Protein AF-A0A657IU66-F1 (afdb_monomer)

Foldseek 3Di:
DDPPDVVVVVVVVVVVVVVVVVVVVPPDDPPDDDDDDPPPPPVDDDPPNDFDWDQDPVGIDTDGDDDPAAEAEDDCRQVVCVVSVHHHPYYDDDDDPPPPDPPPPPD

Radius of gyration: 25.89 Å; Cα contacts (8 Å, |Δi|>4): 65; chains: 1; bounding box: 64×56×44 Å

Sequence (107 aa):
MPSLTRGAFLKTAAASAAALALAACSTGSNGGSDSSSSASASSSAEQDAFPVTIEHAYGKTTVDAEPKRVVGIGWINAEVALSLGVVPVGSGQVGWGELQPLHGLVR

Secondary structure (DSSP, 8-state):
-----HHHHHHHHHHHHHHHHHHHH--S---S-----------PPPTT---EEEEETTEEEEE-S--S--EE-SSSHHHHHHHTT---SEE----SS-----TTS--

Nearest PDB structures (foldseek):
  6t9i-assembly1_B  TM=1.719E-01  e=9.818E+00  Saccharomyces cerevisiae S288C

Structure (mmCIF, N/CA/C/O backbone):
data_AF-A0A657IU66-F1
#
_entry.id   AF-A0A657IU66-F1
#
loop_
_atom_site.group_PDB
_atom_site.id
_atom_site.type_symbol
_atom_site.label_atom_id
_atom_site.label_alt_id
_atom_site.label_comp_id
_atom_site.label_asym_id
_atom_site.label_entity_id
_atom_site.label_seq_id
_atom_site.pdbx_PDB_ins_code
_atom_site.Cartn_x
_atom_site.Cartn_y
_atom_site.Cartn_z
_atom_site.occupancy
_atom_site.B_iso_or_equiv
_atom_site.auth_seq_id
_atom_site.auth_com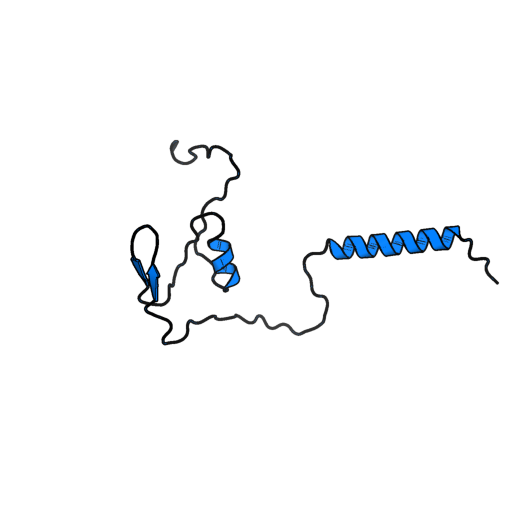p_id
_atom_site.auth_asym_id
_atom_site.auth_atom_id
_atom_site.pdbx_PDB_model_num
ATOM 1 N N . MET A 1 1 ? 50.661 -38.757 -22.360 1.00 47.78 1 MET A N 1
ATOM 2 C CA . MET A 1 1 ? 50.555 -37.582 -21.469 1.00 47.78 1 MET A CA 1
ATOM 3 C C . MET A 1 1 ? 50.075 -36.408 -22.321 1.00 47.78 1 MET A C 1
ATOM 5 O O . MET A 1 1 ? 50.882 -35.897 -23.092 1.00 47.78 1 MET A O 1
ATOM 9 N N . PRO A 1 2 ? 48.778 -36.056 -22.343 1.00 50.25 2 PRO A N 1
ATOM 10 C CA . PRO A 1 2 ? 48.307 -34.993 -23.223 1.00 50.25 2 PRO A CA 1
ATOM 11 C C . PRO A 1 2 ? 48.870 -33.652 -22.733 1.00 50.25 2 PRO A C 1
ATOM 13 O O . PRO A 1 2 ? 48.710 -33.283 -21.574 1.00 50.25 2 PRO A O 1
ATOM 16 N N . SER A 1 3 ? 49.588 -32.958 -23.615 1.00 55.47 3 SER A N 1
ATOM 17 C CA . SER A 1 3 ? 50.127 -31.617 -23.389 1.00 55.47 3 SER A CA 1
ATOM 18 C C . SER A 1 3 ? 48.962 -30.627 -23.333 1.00 55.47 3 SER A C 1
ATOM 20 O O . SER A 1 3 ? 48.444 -30.208 -24.370 1.00 55.47 3 SER A O 1
ATOM 22 N N . LEU A 1 4 ? 48.498 -30.289 -22.125 1.00 60.34 4 LEU A N 1
ATOM 23 C CA . LEU A 1 4 ? 47.530 -29.210 -21.947 1.00 60.34 4 LEU A CA 1
ATOM 24 C C . LEU A 1 4 ? 48.238 -27.886 -22.229 1.00 60.34 4 LEU A C 1
ATOM 26 O O . LEU A 1 4 ? 48.951 -27.322 -21.400 1.00 60.34 4 LEU A O 1
ATOM 30 N N . THR A 1 5 ? 48.055 -27.408 -23.452 1.00 68.62 5 THR A N 1
ATOM 31 C CA . THR A 1 5 ? 48.575 -26.130 -23.917 1.00 68.62 5 THR A CA 1
ATOM 32 C C . THR A 1 5 ? 47.979 -25.028 -23.044 1.00 68.62 5 THR A C 1
ATOM 34 O O . THR A 1 5 ? 46.766 -24.970 -22.859 1.00 68.62 5 THR A O 1
ATOM 37 N N . ARG A 1 6 ? 48.817 -24.124 -22.523 1.00 65.69 6 ARG A N 1
ATOM 38 C CA . ARG A 1 6 ? 48.407 -22.990 -21.666 1.00 65.69 6 ARG A CA 1
ATOM 39 C C . ARG A 1 6 ? 47.208 -22.201 -22.218 1.00 65.69 6 ARG A C 1
ATOM 41 O O . ARG A 1 6 ? 46.395 -21.695 -21.452 1.00 65.69 6 ARG A O 1
ATOM 48 N N . GLY A 1 7 ? 47.058 -22.156 -23.544 1.00 65.06 7 GLY A N 1
ATOM 49 C CA . GLY A 1 7 ? 45.914 -21.541 -24.219 1.00 65.06 7 GLY A CA 1
ATOM 50 C C . GLY A 1 7 ? 44.571 -22.248 -23.994 1.00 65.06 7 GLY A C 1
ATOM 51 O O . GLY A 1 7 ? 43.544 -21.580 -23.967 1.00 65.06 7 GLY A O 1
ATOM 52 N N . ALA A 1 8 ? 44.550 -23.568 -23.796 1.00 67.62 8 ALA A N 1
ATOM 53 C CA . ALA A 1 8 ? 43.333 -24.302 -23.446 1.00 67.62 8 ALA A CA 1
ATOM 54 C C . ALA A 1 8 ? 42.877 -23.972 -22.015 1.00 67.62 8 ALA A C 1
ATOM 56 O O . ALA A 1 8 ? 41.687 -23.779 -21.788 1.00 67.62 8 ALA A O 1
ATOM 57 N N . PHE A 1 9 ? 43.828 -23.800 -21.090 1.00 68.88 9 PHE A N 1
ATOM 58 C CA . PHE A 1 9 ? 43.567 -23.388 -19.704 1.00 68.88 9 PHE A CA 1
ATOM 59 C C . PHE A 1 9 ? 43.001 -21.964 -19.597 1.00 68.88 9 PHE A C 1
ATOM 61 O O . PHE A 1 9 ? 42.096 -21.706 -18.810 1.00 68.88 9 PHE A O 1
ATOM 68 N N . LEU A 1 10 ? 43.504 -21.035 -20.414 1.00 72.19 10 LEU A N 1
ATOM 69 C CA . LEU A 1 10 ? 42.997 -19.658 -20.450 1.00 72.19 10 LEU A CA 1
ATOM 70 C C . LEU A 1 10 ? 41.562 -19.592 -20.998 1.00 72.19 10 LEU A C 1
ATOM 72 O O . LEU A 1 10 ? 40.742 -18.827 -20.497 1.00 72.19 10 LEU A O 1
ATOM 76 N N . LYS A 1 11 ? 41.238 -20.425 -21.996 1.00 72.81 11 LYS A N 1
ATOM 77 C CA . LYS A 1 11 ? 39.894 -20.487 -22.590 1.00 72.81 11 LYS A CA 1
ATOM 78 C C . LYS A 1 11 ? 38.861 -21.087 -21.634 1.00 72.81 11 LYS A C 1
ATOM 80 O O . LYS A 1 11 ? 37.749 -20.574 -21.561 1.00 72.81 11 LYS A O 1
ATOM 85 N N . THR A 1 12 ? 39.218 -22.130 -20.884 1.00 75.38 12 THR A N 1
ATO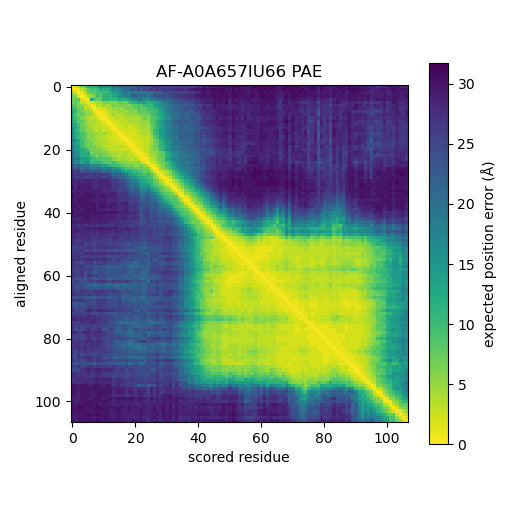M 86 C CA . THR A 1 12 ? 38.312 -22.726 -19.889 1.00 75.38 12 THR A CA 1
ATOM 87 C C . THR A 1 12 ? 38.065 -21.790 -18.707 1.00 75.38 12 THR A C 1
ATOM 89 O O . THR A 1 12 ? 36.922 -21.667 -18.273 1.00 75.38 12 THR A O 1
ATOM 92 N N . ALA A 1 13 ? 39.090 -21.068 -18.242 1.00 74.31 13 ALA A N 1
ATOM 93 C CA . ALA A 1 13 ? 38.946 -20.072 -17.178 1.00 74.31 13 ALA A CA 1
ATOM 94 C C . ALA A 1 13 ? 38.073 -18.873 -17.596 1.00 74.31 13 ALA A C 1
ATOM 96 O O . ALA A 1 13 ? 37.244 -18.404 -16.819 1.00 74.31 13 ALA A O 1
ATOM 97 N N . ALA A 1 14 ? 38.216 -18.389 -18.833 1.00 78.62 14 ALA A N 1
ATOM 98 C CA . ALA A 1 14 ? 37.371 -17.311 -19.344 1.00 78.62 14 ALA A CA 1
ATOM 99 C C . ALA A 1 14 ? 35.898 -17.744 -19.471 1.00 78.62 14 ALA A C 1
ATOM 101 O O . ALA A 1 14 ? 34.995 -16.984 -19.124 1.00 78.62 14 ALA A O 1
ATOM 102 N N . ALA A 1 15 ? 35.651 -18.980 -19.919 1.00 77.12 15 ALA A N 1
ATOM 103 C CA . ALA A 1 15 ? 34.300 -19.521 -20.044 1.00 77.12 15 ALA A CA 1
ATOM 104 C C . ALA A 1 15 ? 33.607 -19.697 -18.680 1.00 77.12 15 ALA A C 1
ATOM 106 O O . ALA A 1 15 ? 32.428 -19.367 -18.551 1.00 77.12 15 ALA A O 1
ATOM 107 N N . SER A 1 16 ? 34.325 -20.161 -17.647 1.00 74.81 16 SER A N 1
ATOM 108 C CA . SER A 1 16 ? 33.750 -20.295 -16.302 1.00 74.81 16 SER A CA 1
ATOM 109 C C . SER A 1 16 ? 33.442 -18.938 -15.667 1.00 74.81 16 SER A C 1
ATOM 111 O O . SER A 1 16 ? 32.374 -18.772 -15.080 1.00 74.81 16 SER A O 1
ATOM 113 N N . ALA A 1 17 ? 34.321 -17.945 -15.835 1.00 76.75 17 ALA A N 1
ATOM 114 C CA . ALA A 1 17 ? 34.097 -16.588 -15.338 1.00 76.75 17 ALA A CA 1
ATOM 115 C C . ALA A 1 17 ? 32.872 -15.921 -15.990 1.00 76.75 17 ALA A C 1
ATOM 117 O O . ALA A 1 17 ? 32.074 -15.290 -15.299 1.00 76.75 17 ALA A O 1
ATOM 118 N N . ALA A 1 18 ? 32.678 -16.107 -17.299 1.00 77.81 18 ALA A N 1
ATOM 119 C CA . ALA A 1 18 ? 31.504 -15.596 -18.005 1.00 77.81 18 ALA A CA 1
ATOM 120 C C . ALA A 1 18 ? 30.198 -16.256 -17.524 1.00 77.81 18 ALA A C 1
ATOM 122 O O . ALA A 1 18 ? 29.190 -15.571 -17.357 1.00 77.81 18 ALA A O 1
ATOM 123 N N . ALA A 1 19 ? 30.218 -17.564 -17.243 1.00 73.62 19 ALA A N 1
ATOM 124 C CA . ALA A 1 1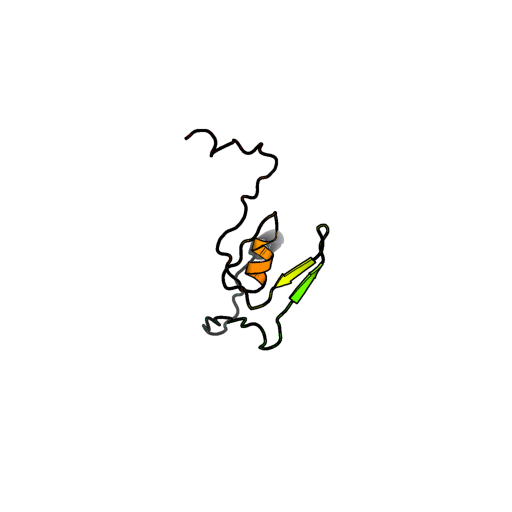9 ? 29.064 -18.271 -16.689 1.00 73.62 19 ALA A CA 1
ATOM 125 C C . ALA A 1 19 ? 28.701 -17.782 -15.271 1.00 73.62 19 ALA A C 1
ATOM 127 O O . ALA A 1 19 ? 27.525 -17.581 -14.973 1.00 73.62 19 ALA A O 1
ATOM 128 N N . LEU A 1 20 ? 29.703 -17.523 -14.421 1.00 72.12 20 LEU A N 1
ATOM 129 C CA . LEU A 1 20 ? 29.517 -16.947 -13.080 1.00 72.12 20 LEU A CA 1
ATOM 130 C C . LEU A 1 20 ? 28.951 -15.516 -13.140 1.00 72.12 20 LEU A C 1
ATOM 132 O O . LEU A 1 20 ? 28.067 -15.172 -12.359 1.00 72.12 20 LEU A O 1
ATOM 136 N N . ALA A 1 21 ? 29.411 -14.695 -14.089 1.00 74.88 21 ALA A N 1
ATOM 137 C CA . ALA A 1 21 ? 28.894 -13.341 -14.294 1.00 74.88 21 ALA A CA 1
ATOM 138 C C . ALA A 1 21 ? 27.436 -13.336 -14.793 1.00 74.88 21 ALA A C 1
ATOM 140 O O . ALA A 1 21 ? 26.636 -12.520 -14.337 1.00 74.88 21 ALA A O 1
ATOM 141 N N . LEU A 1 22 ? 27.058 -14.273 -15.672 1.00 68.50 22 LEU A N 1
ATOM 142 C CA . LEU A 1 22 ? 25.663 -14.439 -16.104 1.00 68.50 22 LEU A CA 1
ATOM 143 C C . LEU A 1 22 ? 24.749 -14.888 -14.954 1.00 68.50 22 LEU A C 1
ATOM 145 O O . LEU A 1 22 ? 23.629 -14.394 -14.844 1.00 68.50 22 LEU A O 1
ATOM 149 N N . ALA A 1 23 ? 25.228 -15.775 -14.075 1.00 68.69 23 ALA A N 1
ATOM 150 C CA . ALA A 1 23 ? 24.489 -16.193 -12.884 1.00 68.69 23 ALA A CA 1
ATOM 151 C C . ALA A 1 23 ? 24.273 -15.036 -11.889 1.00 68.69 23 ALA A C 1
ATOM 153 O O . ALA A 1 23 ? 23.233 -14.978 -11.243 1.00 68.69 23 ALA A O 1
ATOM 154 N N . ALA A 1 24 ? 25.201 -14.077 -11.806 1.00 65.56 24 ALA A N 1
ATOM 155 C CA . ALA A 1 24 ? 25.032 -12.884 -10.974 1.00 65.56 24 ALA A CA 1
ATOM 156 C C . ALA A 1 24 ? 23.964 -11.913 -11.519 1.00 65.56 24 ALA A C 1
ATOM 158 O O . ALA A 1 24 ? 23.275 -11.259 -10.739 1.00 65.56 24 ALA A O 1
ATOM 159 N N . CYS A 1 25 ? 23.774 -11.849 -12.842 1.00 69.50 25 CYS A N 1
ATOM 160 C CA . CYS A 1 25 ? 22.661 -11.106 -13.446 1.00 69.50 25 CYS A CA 1
ATOM 161 C C . CYS A 1 25 ? 21.302 -11.818 -13.295 1.00 69.50 25 CYS A C 1
ATOM 163 O O . CYS A 1 25 ? 20.267 -11.197 -13.537 1.00 69.50 25 CYS A O 1
ATOM 165 N N . SER A 1 26 ? 21.271 -13.085 -12.860 1.00 60.56 26 SER A N 1
ATOM 166 C CA . SER A 1 26 ? 20.039 -13.775 -12.467 1.00 60.56 26 SER A CA 1
ATOM 167 C C . SER A 1 26 ? 19.616 -13.337 -11.062 1.00 60.56 26 SER A C 1
ATOM 169 O O . SER A 1 26 ? 19.737 -14.072 -10.082 1.00 60.56 26 SER A O 1
ATOM 171 N N . THR A 1 27 ? 19.059 -12.131 -10.968 1.00 62.00 27 THR A N 1
ATOM 172 C CA . THR A 1 27 ? 18.168 -11.781 -9.858 1.00 62.00 27 THR A CA 1
ATOM 173 C C . THR A 1 27 ? 16.910 -12.654 -9.963 1.00 62.00 27 THR A C 1
ATOM 175 O O . THR A 1 27 ? 15.990 -12.343 -10.712 1.00 62.00 27 THR A O 1
ATOM 178 N N . GLY A 1 28 ? 16.901 -13.771 -9.223 1.00 50.78 28 GLY A N 1
ATOM 179 C CA . GLY A 1 28 ? 15.686 -14.491 -8.821 1.00 50.78 28 GLY A CA 1
ATOM 180 C C . GLY A 1 28 ? 15.373 -15.814 -9.529 1.00 50.78 28 GLY A C 1
ATOM 181 O O . GLY A 1 28 ? 14.567 -15.854 -10.451 1.00 50.78 28 GLY A O 1
ATOM 182 N N . SER A 1 29 ? 15.910 -16.920 -9.006 1.00 49.38 29 SER A N 1
ATOM 183 C CA . SER A 1 29 ? 15.166 -18.163 -8.718 1.00 49.38 29 SER A CA 1
ATOM 184 C C . SER A 1 29 ? 16.066 -19.071 -7.886 1.00 49.38 29 SER A C 1
ATOM 186 O O . SER A 1 29 ? 17.055 -19.616 -8.372 1.00 49.38 29 SER A O 1
ATOM 188 N N . ASN A 1 30 ? 15.750 -19.174 -6.598 1.00 48.62 30 ASN A N 1
ATOM 189 C CA . ASN A 1 30 ? 16.469 -19.985 -5.627 1.00 48.62 30 ASN A CA 1
ATOM 190 C C . ASN A 1 30 ? 16.230 -21.471 -5.952 1.00 48.62 30 ASN A C 1
ATOM 192 O O . ASN A 1 30 ? 15.240 -22.061 -5.532 1.00 48.62 30 ASN A O 1
ATOM 196 N N . GLY A 1 31 ? 17.106 -22.064 -6.762 1.00 53.91 31 GLY A N 1
ATOM 197 C CA . GLY A 1 31 ? 17.108 -23.493 -7.070 1.00 53.91 31 GLY A CA 1
ATOM 198 C C . GLY A 1 31 ? 17.674 -24.307 -5.909 1.00 53.91 31 GLY A C 1
ATOM 199 O O . GLY A 1 31 ? 18.779 -24.831 -6.004 1.00 53.91 31 GLY A O 1
ATOM 200 N N . GLY A 1 32 ? 16.924 -24.382 -4.813 1.00 40.69 32 GLY A N 1
ATOM 201 C CA . GLY A 1 32 ? 17.148 -25.284 -3.690 1.00 40.69 32 GLY A CA 1
ATOM 202 C C . GLY A 1 32 ? 15.795 -25.833 -3.270 1.00 40.69 32 GLY A C 1
ATOM 203 O O . GLY A 1 32 ? 14.920 -25.068 -2.883 1.00 40.69 32 GLY A O 1
ATOM 204 N N . SER A 1 33 ? 15.614 -27.136 -3.458 1.00 53.69 33 SER A N 1
ATOM 205 C CA . SER A 1 33 ? 14.394 -27.890 -3.199 1.00 53.69 33 SER A CA 1
ATOM 206 C C . SER A 1 33 ? 13.790 -27.574 -1.835 1.00 53.69 33 SER A C 1
ATOM 208 O O . SER A 1 33 ? 14.377 -27.955 -0.835 1.00 53.69 33 SER A O 1
ATOM 210 N N . ASP A 1 34 ? 12.601 -26.979 -1.816 1.00 37.91 34 ASP A N 1
ATOM 211 C CA . ASP A 1 34 ? 11.620 -27.185 -0.758 1.00 37.91 34 ASP A CA 1
ATOM 212 C C . ASP A 1 34 ? 10.222 -26.950 -1.336 1.00 37.91 34 ASP A C 1
ATOM 214 O O . ASP A 1 34 ? 9.872 -25.869 -1.801 1.00 37.91 34 ASP A O 1
ATOM 218 N N . SER A 1 35 ? 9.482 -28.054 -1.392 1.00 42.78 35 SER A N 1
ATOM 219 C CA . SER A 1 35 ? 8.039 -28.182 -1.223 1.00 42.78 35 SER A CA 1
ATOM 220 C C . SER A 1 35 ? 7.185 -26.949 -1.522 1.00 42.78 35 SER A C 1
ATOM 222 O O . SER A 1 35 ? 7.166 -25.961 -0.794 1.00 42.78 35 SER A O 1
ATOM 224 N N . SER A 1 36 ? 6.346 -27.101 -2.543 1.00 53.97 36 SER A N 1
ATOM 225 C CA . SER A 1 36 ? 5.098 -26.371 -2.714 1.00 53.97 36 SER A CA 1
ATOM 226 C C . SER A 1 36 ? 4.341 -26.211 -1.391 1.00 53.97 36 SER A C 1
ATOM 228 O O . SER A 1 36 ? 3.610 -27.098 -0.956 1.00 53.97 36 SER A O 1
ATOM 230 N N . SER A 1 37 ? 4.451 -25.034 -0.802 1.00 43.47 37 SER A N 1
ATOM 231 C CA . SER A 1 37 ? 3.390 -24.450 -0.007 1.00 43.47 37 SER A CA 1
ATOM 232 C C . SER A 1 37 ? 3.203 -23.047 -0.546 1.00 43.47 37 SER A C 1
ATOM 234 O O . SER A 1 37 ? 4.031 -22.170 -0.300 1.00 43.47 37 SER A O 1
ATOM 236 N N . SER A 1 38 ? 2.115 -22.825 -1.288 1.00 51.19 38 SER A N 1
ATOM 237 C CA . SER A 1 38 ? 1.523 -21.495 -1.330 1.00 51.19 38 SER A CA 1
ATOM 238 C C . SER A 1 38 ? 1.099 -21.192 0.104 1.00 51.19 38 SER A C 1
ATOM 240 O O . SER A 1 38 ? -0.029 -21.465 0.516 1.00 51.19 38 SER A O 1
ATOM 242 N N . ALA A 1 39 ? 2.040 -20.713 0.908 1.00 46.69 39 ALA A N 1
ATOM 243 C CA . ALA A 1 39 ? 1.704 -20.031 2.127 1.00 46.69 39 ALA A CA 1
ATOM 244 C C . ALA A 1 39 ? 0.998 -18.765 1.654 1.00 46.69 39 ALA A C 1
ATOM 246 O O . ALA A 1 39 ? 1.631 -17.774 1.295 1.00 46.69 39 ALA A O 1
ATOM 247 N N . SER A 1 40 ? -0.332 -18.824 1.585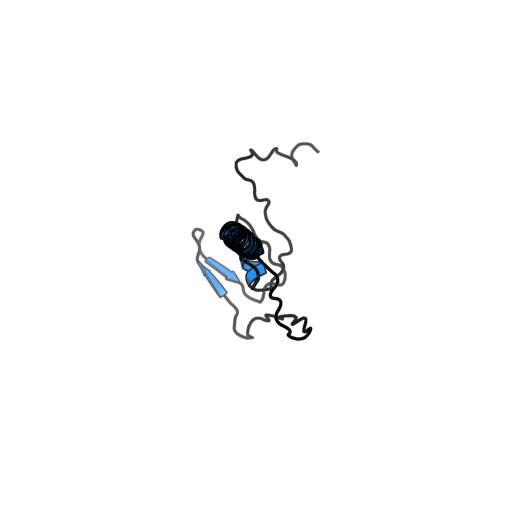 1.00 51.69 40 SER A N 1
ATOM 248 C CA . SER A 1 40 ? -1.140 -17.639 1.803 1.00 51.69 40 SER A CA 1
ATOM 249 C C . SER A 1 40 ? -0.710 -17.124 3.168 1.00 51.69 40 SER A C 1
ATOM 251 O O . SER A 1 40 ? -1.198 -17.583 4.201 1.00 51.69 40 SER A O 1
ATOM 253 N N . ALA A 1 41 ? 0.288 -16.242 3.162 1.00 52.69 41 ALA A N 1
ATOM 254 C CA . ALA A 1 41 ? 0.633 -15.411 4.290 1.00 52.69 41 ALA A CA 1
ATOM 255 C C . ALA A 1 41 ? -0.575 -14.501 4.489 1.00 52.69 41 ALA A C 1
ATOM 257 O O . ALA A 1 41 ? -0.662 -13.401 3.956 1.00 52.69 41 ALA A O 1
ATOM 258 N N . SER A 1 42 ? -1.574 -15.043 5.176 1.00 55.09 42 SER A N 1
ATOM 259 C CA . SER A 1 42 ? -2.685 -14.280 5.702 1.00 55.09 42 SER A CA 1
ATOM 260 C C . SER A 1 42 ? -2.068 -13.469 6.830 1.00 55.09 42 SER A C 1
ATOM 262 O O . SER A 1 42 ? -1.991 -13.930 7.966 1.00 55.09 42 SER A O 1
ATOM 264 N N . SER A 1 43 ? -1.509 -12.310 6.495 1.00 60.88 43 SER A N 1
ATOM 265 C CA . SER A 1 43 ? -1.060 -11.317 7.460 1.00 60.88 43 SER A CA 1
ATOM 266 C C . SER A 1 43 ? -2.305 -10.677 8.069 1.00 60.88 43 SER A C 1
ATOM 268 O O . SER A 1 43 ? -2.650 -9.543 7.747 1.00 60.88 43 SER A O 1
ATOM 270 N N . SER A 1 44 ? -3.046 -11.444 8.868 1.00 63.44 44 SER A N 1
ATOM 271 C CA . SER A 1 44 ? -4.111 -10.880 9.686 1.00 63.44 44 SER A CA 1
ATOM 272 C C . SER A 1 44 ? -3.462 -10.002 10.739 1.00 63.44 44 SER A C 1
ATOM 274 O O . SER A 1 44 ? -2.541 -10.443 11.430 1.00 63.44 44 SER A O 1
ATOM 276 N N . ALA A 1 45 ? -3.934 -8.763 10.843 1.00 65.94 45 ALA A N 1
ATOM 277 C CA . ALA A 1 45 ? -3.536 -7.894 11.934 1.00 65.94 45 ALA A CA 1
ATOM 278 C C . ALA A 1 45 ? -3.842 -8.567 13.286 1.00 65.94 45 ALA A C 1
ATOM 280 O O . ALA A 1 45 ? -4.843 -9.277 13.435 1.00 65.94 45 ALA A O 1
ATOM 281 N N . GLU A 1 46 ? -2.969 -8.364 14.276 1.00 75.75 46 GLU A N 1
ATOM 282 C CA . GLU A 1 46 ? -3.226 -8.849 15.634 1.00 75.75 46 GLU A CA 1
ATOM 283 C C . GLU A 1 46 ? -4.511 -8.212 16.182 1.00 75.75 46 GLU A C 1
ATOM 285 O O . GLU A 1 46 ? -4.844 -7.078 15.830 1.00 75.75 46 GLU A O 1
ATOM 290 N N . GLN A 1 47 ? -5.256 -8.938 17.025 1.00 68.19 47 GLN A N 1
ATOM 291 C CA . GLN A 1 47 ? -6.601 -8.525 17.457 1.00 68.19 47 GLN A CA 1
ATOM 292 C C . GLN A 1 47 ? -6.644 -7.160 18.181 1.00 68.19 47 GLN A C 1
ATOM 294 O O . GLN A 1 47 ? -7.703 -6.541 18.205 1.00 68.19 47 GLN A O 1
ATOM 299 N N . ASP A 1 48 ? -5.504 -6.665 18.678 1.00 79.75 48 ASP A N 1
ATOM 300 C CA . ASP A 1 48 ? -5.353 -5.366 19.355 1.00 79.75 48 ASP A CA 1
ATOM 301 C C . ASP A 1 48 ? -4.479 -4.361 18.573 1.00 79.75 48 ASP A C 1
ATOM 303 O O . ASP A 1 48 ? -4.011 -3.363 19.120 1.00 79.75 48 ASP A O 1
ATOM 307 N N . ALA A 1 49 ? -4.230 -4.599 17.280 1.00 86.56 49 ALA A N 1
ATOM 308 C CA . ALA A 1 49 ? -3.384 -3.721 16.468 1.00 86.56 49 ALA A CA 1
ATOM 309 C C . ALA A 1 49 ? -4.023 -2.350 16.167 1.00 86.56 49 ALA A C 1
ATOM 311 O O . ALA A 1 49 ? -3.321 -1.431 15.752 1.00 86.56 49 ALA A O 1
ATOM 312 N N . PHE A 1 50 ? -5.336 -2.206 16.359 1.00 90.00 50 PHE A N 1
ATOM 313 C CA . PHE A 1 50 ? -6.102 -0.990 16.088 1.00 90.00 50 PHE A CA 1
ATOM 314 C C . PHE A 1 50 ? -6.853 -0.530 17.347 1.00 90.00 50 PHE A C 1
ATOM 316 O O . PHE A 1 50 ? -7.247 -1.369 18.157 1.00 90.00 50 PHE A O 1
ATOM 323 N N . PRO A 1 51 ? -7.099 0.782 17.520 1.00 93.12 51 PRO A N 1
ATOM 324 C CA . PRO A 1 51 ? -6.867 1.873 16.569 1.00 93.12 51 PRO A CA 1
ATOM 325 C C . PRO A 1 51 ? -5.405 2.340 16.490 1.00 93.12 51 PRO A C 1
ATOM 327 O O . PRO A 1 51 ? -4.702 2.395 17.497 1.00 93.12 51 PRO A O 1
ATOM 330 N N . VAL A 1 52 ? -4.968 2.772 15.302 1.00 94.50 52 VAL A N 1
ATOM 331 C CA . VAL A 1 52 ? -3.642 3.386 15.089 1.00 94.50 52 VAL A CA 1
ATOM 332 C C . VAL A 1 52 ? -3.811 4.851 14.720 1.00 94.50 52 VAL A C 1
ATOM 334 O O . VAL A 1 52 ? -4.502 5.176 13.757 1.00 94.50 52 VAL A O 1
ATOM 337 N N . THR A 1 53 ? -3.158 5.750 15.457 1.00 95.69 53 THR A N 1
ATOM 338 C CA . THR A 1 53 ? -3.104 7.177 15.103 1.00 95.69 53 THR A CA 1
ATOM 339 C C . THR A 1 53 ? -1.759 7.511 14.480 1.00 95.69 53 THR A C 1
ATOM 341 O O . THR A 1 53 ? -0.715 7.254 15.073 1.00 95.69 53 THR A O 1
ATOM 344 N N . ILE A 1 54 ? -1.798 8.094 13.285 1.00 95.25 54 ILE A N 1
ATOM 345 C CA . ILE A 1 54 ? -0.629 8.491 12.506 1.00 95.25 54 ILE A CA 1
ATOM 346 C C . ILE A 1 54 ? -0.568 10.018 12.499 1.00 95.25 54 ILE A C 1
ATOM 348 O O . ILE A 1 54 ? -1.522 10.683 12.083 1.00 95.25 54 ILE A O 1
ATOM 352 N N . GLU A 1 55 ? 0.554 10.575 12.945 1.00 97.25 55 GLU A N 1
ATOM 353 C CA . GLU A 1 55 ? 0.841 12.003 12.813 1.00 97.25 55 GLU A CA 1
ATOM 354 C C . GLU A 1 55 ? 1.523 12.297 11.476 1.00 97.25 55 GLU A C 1
ATOM 356 O O . GLU A 1 55 ? 2.374 11.544 11.002 1.00 97.25 55 GLU A O 1
ATOM 361 N N . HIS A 1 56 ? 1.143 13.406 10.852 1.00 95.62 56 HIS A N 1
ATOM 362 C CA . HIS A 1 56 ? 1.676 13.847 9.570 1.00 95.62 56 HIS A CA 1
ATOM 363 C C . HIS A 1 56 ? 1.660 15.376 9.473 1.00 95.62 56 HIS A C 1
ATOM 365 O O . HIS A 1 56 ? 1.034 16.062 10.278 1.00 95.62 56 HIS A O 1
ATOM 371 N N . ALA A 1 57 ? 2.280 15.938 8.432 1.00 96.94 57 ALA A N 1
ATOM 372 C CA . ALA A 1 57 ? 2.396 17.391 8.257 1.00 96.94 57 ALA A CA 1
ATOM 373 C C . ALA A 1 57 ? 1.052 18.157 8.309 1.00 96.94 57 ALA A C 1
ATOM 375 O O . ALA A 1 57 ? 1.026 19.325 8.682 1.00 96.94 57 ALA A O 1
ATOM 376 N N . TYR A 1 58 ? -0.066 17.501 7.975 1.00 96.38 58 TYR A N 1
ATOM 377 C CA . TYR A 1 58 ? -1.417 18.080 8.001 1.00 96.38 58 TYR A CA 1
ATOM 378 C C . TYR A 1 58 ? -2.208 17.824 9.301 1.00 96.38 58 TYR A C 1
ATOM 380 O O . TYR A 1 58 ? -3.421 18.008 9.321 1.00 96.38 58 TYR A O 1
ATOM 388 N N . GLY A 1 59 ? -1.564 17.356 10.376 1.00 97.31 59 GLY A N 1
ATOM 389 C CA . GLY A 1 59 ? -2.218 17.008 11.642 1.00 97.31 59 GLY A CA 1
ATOM 390 C C . GLY A 1 59 ? -2.149 15.514 11.955 1.00 97.31 59 GLY A C 1
ATOM 391 O O . GLY A 1 59 ? -1.082 14.913 11.876 1.00 97.31 59 GLY A O 1
ATOM 392 N N . LYS A 1 60 ? -3.280 14.908 12.324 1.00 97.12 60 LYS A N 1
ATOM 393 C CA . LYS A 1 60 ? -3.359 13.493 12.712 1.00 97.12 60 LYS A CA 1
ATOM 394 C C . LYS A 1 60 ? -4.515 12.789 12.018 1.00 97.12 60 LYS A C 1
ATOM 396 O O . LYS A 1 60 ? -5.585 13.377 11.866 1.00 97.12 60 LYS A O 1
ATOM 401 N N . THR A 1 61 ? -4.309 11.525 11.674 1.00 96.62 61 THR A N 1
ATOM 402 C CA . THR A 1 61 ? -5.348 10.644 11.138 1.00 96.62 61 THR A CA 1
ATOM 403 C C . THR A 1 61 ? -5.370 9.350 11.941 1.00 96.62 61 THR A C 1
ATOM 405 O O . THR A 1 61 ? -4.323 8.747 12.170 1.00 96.62 61 THR A O 1
ATOM 408 N N . THR A 1 62 ? -6.556 8.924 12.372 1.00 96.25 62 THR A N 1
ATOM 409 C CA . THR A 1 62 ? -6.752 7.669 13.107 1.00 96.25 62 THR A CA 1
ATOM 410 C C . THR A 1 62 ? -7.391 6.632 12.190 1.00 96.25 62 THR A C 1
ATOM 412 O O . THR A 1 62 ? -8.350 6.929 11.481 1.00 96.25 62 THR A O 1
ATOM 415 N N . VAL A 1 63 ? -6.831 5.425 12.189 1.00 94.06 63 VAL A N 1
ATOM 416 C CA . VAL A 1 63 ? -7.382 4.245 11.524 1.00 94.06 63 VAL A CA 1
ATOM 417 C C . VAL A 1 63 ? -8.002 3.366 12.604 1.00 94.06 63 VAL A C 1
ATOM 419 O O . VAL A 1 63 ? -7.282 2.801 13.425 1.00 94.06 63 VAL A O 1
ATOM 422 N N . ASP A 1 64 ? -9.332 3.290 12.624 1.00 93.38 64 ASP A N 1
ATOM 423 C CA . ASP A 1 64 ? -10.080 2.661 13.723 1.00 93.38 64 ASP A CA 1
ATOM 424 C C . ASP A 1 64 ? -10.063 1.129 13.686 1.00 93.38 64 ASP A C 1
ATOM 426 O O . ASP A 1 64 ? -10.180 0.478 14.720 1.00 93.38 64 ASP A O 1
ATOM 430 N N . ALA A 1 65 ? -9.946 0.549 12.493 1.00 92.62 65 ALA A N 1
ATOM 431 C CA . ALA A 1 65 ? -10.014 -0.889 12.269 1.00 92.62 65 ALA A CA 1
ATOM 432 C C . ALA A 1 65 ? -9.177 -1.296 11.053 1.00 92.62 65 ALA A C 1
ATOM 434 O O . ALA A 1 65 ? -8.778 -0.456 10.243 1.00 92.62 65 ALA A O 1
ATOM 435 N N . GLU A 1 66 ? -8.973 -2.604 10.897 1.00 91.12 66 GLU A N 1
ATOM 436 C CA . GLU A 1 66 ? -8.187 -3.162 9.802 1.00 91.12 66 GLU A CA 1
ATOM 437 C C . GLU A 1 66 ? -8.722 -2.726 8.418 1.00 91.12 66 GLU A C 1
ATOM 439 O O . GLU A 1 66 ? -9.904 -2.931 8.096 1.00 91.12 66 GLU A O 1
ATOM 444 N N . PRO A 1 67 ? -7.874 -2.110 7.571 1.00 89.94 67 PRO A N 1
ATOM 445 C CA . PRO A 1 67 ? -8.296 -1.595 6.279 1.00 89.94 67 PRO A C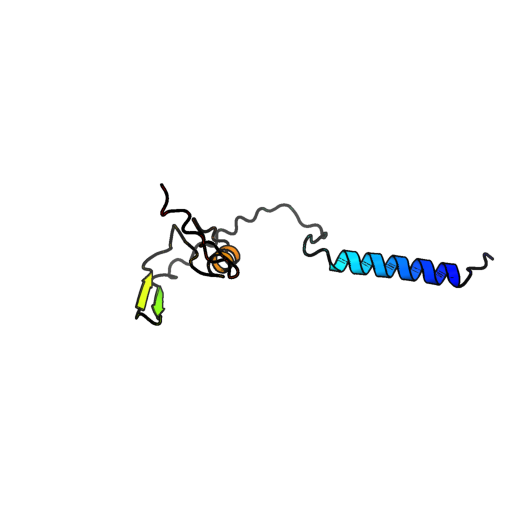A 1
ATOM 446 C C . PRO A 1 67 ? -8.544 -2.729 5.278 1.00 89.94 67 PRO A C 1
ATOM 448 O O . PRO A 1 67 ? -7.657 -3.505 4.942 1.00 89.94 67 PRO A O 1
ATOM 451 N N . LYS A 1 68 ? -9.754 -2.767 4.711 1.00 90.94 68 LYS A N 1
ATOM 452 C CA . LYS A 1 68 ? -10.149 -3.771 3.701 1.00 90.94 68 LYS A CA 1
ATOM 453 C C . LYS A 1 68 ? -9.730 -3.415 2.274 1.00 90.94 68 LYS A C 1
ATOM 455 O O . LYS A 1 68 ? -9.776 -4.258 1.383 1.00 90.94 68 LYS A O 1
ATOM 460 N N . ARG A 1 69 ? -9.411 -2.143 2.023 1.00 92.88 69 ARG A N 1
ATOM 461 C CA . ARG A 1 69 ? -9.041 -1.615 0.704 1.00 92.88 69 ARG A CA 1
ATOM 462 C C . ARG A 1 69 ? -7.939 -0.580 0.867 1.00 92.88 69 ARG A C 1
ATOM 464 O O . ARG A 1 69 ? -8.163 0.451 1.493 1.00 92.88 69 ARG A O 1
ATOM 471 N N . VAL A 1 70 ? -6.782 -0.849 0.272 1.00 93.19 70 VAL A N 1
ATOM 472 C CA . VAL A 1 70 ? -5.591 0.008 0.357 1.00 93.19 70 VAL A CA 1
ATOM 473 C C . VAL A 1 70 ? -5.263 0.567 -1.024 1.00 93.19 70 VAL A C 1
ATOM 475 O O . VAL A 1 70 ? -5.312 -0.163 -2.013 1.00 93.19 70 VAL A O 1
ATOM 478 N N . VAL A 1 71 ? -4.944 1.859 -1.098 1.00 94.06 71 VAL A N 1
ATOM 4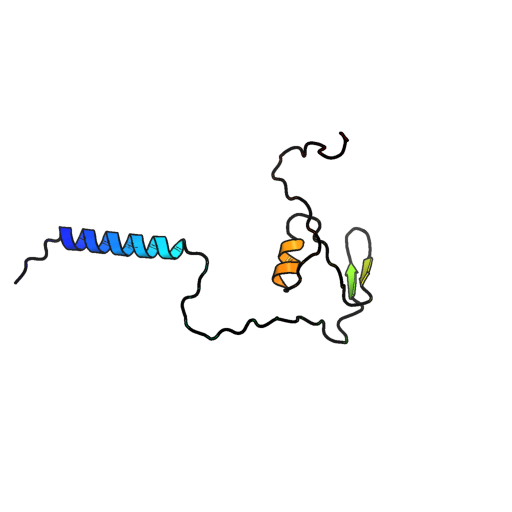79 C CA . VAL A 1 71 ? -4.494 2.541 -2.321 1.00 94.06 71 VAL A CA 1
ATOM 480 C C . VAL A 1 71 ? -3.138 3.178 -2.047 1.00 94.06 71 VAL A C 1
ATOM 482 O O . VAL A 1 71 ? -2.989 3.912 -1.071 1.00 94.06 71 VAL A O 1
ATOM 485 N N . GLY A 1 72 ? -2.158 2.908 -2.908 1.00 92.81 72 GLY A N 1
ATOM 486 C CA . GLY A 1 72 ? -0.842 3.543 -2.846 1.00 92.81 72 GLY A CA 1
ATOM 487 C C . GLY A 1 72 ? -0.837 4.849 -3.635 1.00 92.81 72 GLY A C 1
ATOM 488 O O . GLY A 1 72 ? -1.041 4.838 -4.846 1.00 92.81 72 GLY A O 1
ATOM 489 N N . ILE A 1 73 ? -0.609 5.982 -2.970 1.00 90.75 73 ILE A N 1
ATOM 490 C CA . ILE A 1 73 ? -0.495 7.295 -3.625 1.00 90.75 73 ILE A CA 1
ATOM 491 C C . ILE A 1 73 ? 0.937 7.793 -3.465 1.00 90.75 73 ILE A C 1
ATOM 493 O O . ILE A 1 73 ? 1.423 7.864 -2.343 1.00 90.75 73 ILE A O 1
ATOM 497 N N . GLY A 1 74 ? 1.600 8.160 -4.560 1.00 87.12 74 GLY A N 1
ATOM 498 C CA . GLY A 1 74 ? 3.006 8.571 -4.562 1.00 87.12 74 GLY A CA 1
ATOM 499 C C . GLY A 1 74 ? 3.922 7.499 -5.152 1.00 87.12 74 GLY A C 1
ATOM 500 O O . GLY A 1 74 ? 3.453 6.559 -5.782 1.00 87.12 74 GLY A O 1
ATOM 501 N N . TRP A 1 75 ? 5.231 7.668 -4.973 1.00 86.00 75 TRP A N 1
ATOM 502 C CA . TRP A 1 75 ? 6.238 6.918 -5.733 1.00 86.00 75 TRP A CA 1
ATOM 503 C C . TRP A 1 75 ? 6.502 5.490 -5.232 1.00 86.00 75 TRP A C 1
ATOM 505 O O . TRP A 1 75 ? 6.951 4.659 -6.006 1.00 86.00 75 TRP A O 1
ATOM 515 N N . ILE A 1 76 ? 6.307 5.231 -3.934 1.00 90.19 76 ILE A N 1
ATOM 516 C CA . ILE A 1 76 ? 6.806 4.005 -3.264 1.00 90.19 76 ILE A CA 1
ATOM 517 C C . ILE A 1 76 ? 5.717 3.325 -2.408 1.00 90.19 76 ILE A C 1
ATOM 519 O O . ILE A 1 76 ? 5.897 2.251 -1.833 1.00 90.19 76 ILE A O 1
ATOM 523 N N . ASN A 1 77 ? 4.547 3.948 -2.283 1.00 92.12 77 ASN A N 1
ATOM 524 C CA . ASN A 1 77 ? 3.571 3.540 -1.275 1.00 92.12 77 ASN A CA 1
ATOM 525 C C . ASN A 1 77 ? 2.840 2.235 -1.635 1.00 92.12 77 ASN A C 1
ATOM 527 O O . ASN A 1 77 ? 2.386 1.527 -0.737 1.00 92.12 77 ASN A O 1
ATOM 531 N N . ALA A 1 78 ? 2.741 1.886 -2.921 1.00 92.50 78 ALA A N 1
ATOM 532 C CA . ALA A 1 78 ? 2.146 0.618 -3.343 1.00 92.50 78 ALA A CA 1
ATOM 533 C C . ALA A 1 78 ? 3.103 -0.563 -3.112 1.00 92.50 78 ALA A C 1
ATOM 535 O O . ALA A 1 78 ? 2.683 -1.642 -2.705 1.00 92.50 78 ALA A O 1
ATOM 536 N N . GLU A 1 79 ? 4.395 -0.338 -3.316 1.00 90.69 79 GLU A N 1
ATOM 537 C CA . GLU A 1 79 ? 5.480 -1.295 -3.142 1.00 90.69 79 GLU A CA 1
ATOM 538 C C . GLU A 1 79 ? 5.656 -1.663 -1.666 1.00 90.69 79 GLU A C 1
ATOM 540 O O . GLU A 1 79 ? 5.879 -2.828 -1.332 1.00 90.69 79 GLU A O 1
ATOM 545 N N . VAL A 1 80 ? 5.484 -0.687 -0.769 1.00 92.94 80 VAL A N 1
ATOM 546 C CA . VAL A 1 80 ? 5.478 -0.928 0.681 1.00 92.94 80 VAL A CA 1
ATOM 547 C C . VAL A 1 80 ? 4.314 -1.838 1.072 1.00 92.94 80 VAL A C 1
ATOM 549 O O . VAL A 1 80 ? 4.523 -2.804 1.801 1.00 92.94 80 VAL A O 1
ATOM 552 N N . ALA A 1 81 ? 3.106 -1.586 0.555 1.00 91.06 81 ALA A N 1
ATOM 553 C CA . ALA A 1 81 ? 1.949 -2.442 0.829 1.00 91.06 81 ALA A CA 1
ATOM 554 C C . ALA A 1 81 ? 2.170 -3.877 0.316 1.00 91.06 81 ALA A C 1
ATOM 556 O O . ALA A 1 81 ? 1.947 -4.838 1.054 1.00 91.06 81 ALA A O 1
ATOM 557 N N . LEU A 1 82 ? 2.701 -4.020 -0.903 1.00 91.00 82 LEU A N 1
ATOM 558 C CA . LEU A 1 82 ? 3.039 -5.322 -1.485 1.00 91.00 82 LEU A CA 1
ATOM 559 C C . LEU A 1 82 ? 4.084 -6.081 -0.662 1.00 91.00 82 LEU A C 1
ATOM 561 O O . LEU A 1 82 ? 3.968 -7.293 -0.493 1.00 91.00 82 LEU A O 1
ATOM 565 N N . SER A 1 83 ? 5.070 -5.375 -0.107 1.00 91.38 83 SER A N 1
ATOM 566 C CA . SER A 1 83 ? 6.105 -5.971 0.750 1.00 91.38 83 SER A CA 1
ATOM 567 C C . SER A 1 83 ? 5.542 -6.535 2.059 1.00 91.38 83 SER A C 1
ATOM 569 O O . SER A 1 83 ? 6.133 -7.439 2.641 1.00 91.38 83 SER A O 1
ATOM 571 N N . LEU A 1 84 ? 4.387 -6.034 2.507 1.00 89.31 84 LEU A N 1
ATOM 572 C CA . LEU A 1 84 ? 3.658 -6.534 3.674 1.00 89.31 84 LEU A CA 1
ATOM 573 C C . LEU A 1 84 ? 2.640 -7.632 3.317 1.00 89.31 84 LEU A C 1
ATOM 575 O O . LEU A 1 84 ? 1.876 -8.055 4.1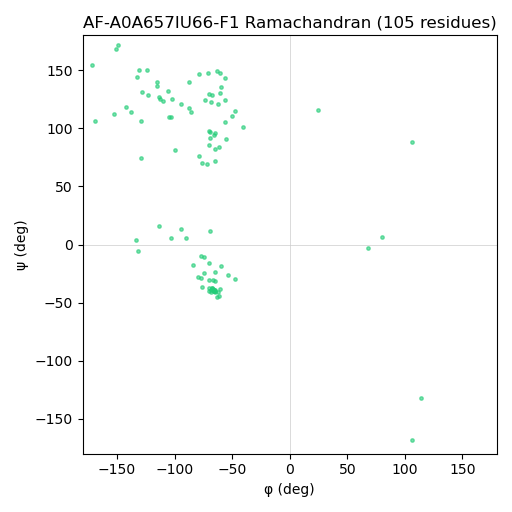77 1.00 89.31 84 LEU A O 1
ATOM 579 N N . GLY A 1 85 ? 2.605 -8.090 2.060 1.00 89.75 85 GLY A N 1
ATOM 580 C CA . GLY A 1 85 ? 1.648 -9.092 1.582 1.00 89.75 85 GLY A CA 1
ATOM 581 C C . GLY A 1 85 ? 0.262 -8.531 1.246 1.00 89.75 85 GLY A C 1
ATOM 582 O O . GLY A 1 85 ? -0.646 -9.295 0.918 1.00 89.75 85 GLY A O 1
ATOM 583 N N . VAL A 1 86 ? 0.082 -7.206 1.278 1.00 91.06 86 VAL A N 1
ATOM 584 C CA . VAL A 1 86 ? -1.191 -6.547 0.966 1.00 91.06 86 VAL A CA 1
ATOM 585 C C . VAL A 1 86 ? -1.213 -6.128 -0.501 1.00 91.06 86 VAL A C 1
ATOM 587 O O . VAL A 1 86 ? -0.400 -5.318 -0.942 1.00 91.06 86 VAL A O 1
ATOM 590 N N . VAL A 1 87 ? -2.184 -6.635 -1.266 1.00 93.50 87 VAL A N 1
ATOM 591 C CA . VAL A 1 87 ? -2.395 -6.222 -2.663 1.00 93.50 87 VAL A CA 1
ATOM 592 C C . VAL A 1 87 ? -3.277 -4.967 -2.700 1.00 93.50 87 VAL A C 1
ATOM 594 O O . VAL A 1 87 ? -4.455 -5.043 -2.334 1.00 93.50 87 VAL A O 1
ATOM 597 N N . PRO A 1 88 ? -2.758 -3.804 -3.135 1.00 91.88 88 PRO A N 1
ATOM 598 C CA . PRO A 1 88 ? -3.552 -2.586 -3.205 1.00 91.88 88 PRO A CA 1
ATOM 599 C C . PRO A 1 88 ? -4.590 -2.660 -4.332 1.00 91.88 88 PRO A C 1
ATOM 601 O O . PRO A 1 88 ? -4.351 -3.232 -5.394 1.00 91.88 88 PRO A O 1
ATOM 604 N N . VAL A 1 89 ? -5.743 -2.015 -4.132 1.00 96.12 89 VAL A N 1
ATOM 605 C CA . VAL A 1 89 ? -6.806 -1.929 -5.155 1.00 96.12 89 VAL A CA 1
ATOM 606 C C . VAL A 1 89 ? -6.487 -0.912 -6.254 1.00 96.12 89 VAL A C 1
ATOM 608 O O . VAL A 1 89 ? -7.202 -0.834 -7.249 1.00 96.12 89 VAL A O 1
ATOM 611 N N . GLY A 1 90 ? -5.439 -0.111 -6.061 1.00 92.00 90 GLY A N 1
ATOM 612 C CA . GLY A 1 90 ? -4.952 0.866 -7.023 1.00 92.00 90 GLY A CA 1
ATOM 613 C C . GLY A 1 90 ? -3.623 1.481 -6.586 1.00 92.00 90 GLY A C 1
ATOM 614 O O . GLY A 1 90 ? -3.318 1.544 -5.392 1.00 92.00 90 GLY A O 1
ATOM 615 N N . SER A 1 91 ? -2.854 1.948 -7.566 1.00 90.50 91 SER A N 1
ATOM 616 C CA . SER A 1 91 ? -1.625 2.718 -7.371 1.00 90.50 91 SER A CA 1
ATOM 617 C C . SER A 1 91 ? -1.651 3.973 -8.243 1.00 90.50 91 SER A C 1
ATOM 619 O O . SER A 1 91 ? -2.275 3.977 -9.309 1.00 90.50 91 SER A O 1
ATOM 621 N N . GLY A 1 92 ? -0.990 5.038 -7.791 1.00 86.44 92 GLY A N 1
ATOM 622 C CA . GLY A 1 92 ? -0.760 6.231 -8.599 1.00 86.44 92 GLY A CA 1
ATOM 623 C C . GLY A 1 92 ? 0.108 5.929 -9.823 1.00 86.44 92 GLY A C 1
ATOM 624 O O . GLY A 1 92 ? 0.972 5.054 -9.790 1.00 86.44 92 GLY A O 1
ATOM 625 N N . GLN A 1 93 ? -0.104 6.667 -10.914 1.00 82.25 93 GLN A N 1
ATOM 626 C CA . GLN A 1 93 ? 0.818 6.614 -12.045 1.00 82.25 93 GLN A CA 1
ATOM 627 C C . GLN A 1 93 ? 2.145 7.271 -11.672 1.00 82.25 93 GLN A C 1
ATOM 629 O O . GLN A 1 93 ? 2.179 8.401 -11.184 1.00 82.25 93 GLN A O 1
ATOM 634 N N . VAL A 1 94 ? 3.235 6.558 -11.938 1.00 77.25 94 VAL A N 1
ATOM 635 C CA . VAL A 1 94 ? 4.592 7.003 -11.637 1.00 77.25 94 VAL A CA 1
ATOM 636 C C . VAL A 1 94 ? 5.248 7.437 -12.948 1.00 77.25 94 VAL A C 1
ATOM 638 O O . VAL A 1 94 ? 5.489 6.613 -13.827 1.00 77.25 94 VAL A O 1
ATOM 641 N N . GLY A 1 95 ? 5.466 8.743 -13.116 1.00 74.50 95 GLY A N 1
ATOM 642 C CA . GLY A 1 95 ? 6.036 9.333 -14.330 1.00 74.50 95 GLY A CA 1
ATOM 643 C C . GLY A 1 95 ? 7.392 9.982 -14.068 1.00 74.50 95 GLY A C 1
ATOM 644 O O . GLY A 1 95 ? 7.579 10.652 -13.055 1.00 74.50 95 GLY A O 1
ATOM 645 N N . TRP A 1 96 ? 8.335 9.817 -14.994 1.00 67.19 96 TRP A N 1
ATOM 646 C CA . TRP A 1 96 ? 9.692 10.356 -14.881 1.00 67.19 96 TRP A CA 1
ATOM 647 C C . TRP A 1 96 ? 9.834 11.642 -15.694 1.00 67.19 96 TRP A C 1
ATOM 649 O O . TRP A 1 96 ? 10.299 11.612 -16.827 1.00 67.19 96 TRP A O 1
ATOM 659 N N . GLY A 1 97 ? 9.394 12.776 -15.147 1.00 63.91 97 GLY A N 1
ATOM 660 C CA . GLY A 1 97 ? 9.612 14.092 -15.768 1.00 63.91 97 GLY A CA 1
ATOM 661 C C . GLY A 1 97 ? 8.872 14.352 -17.090 1.00 63.91 97 GLY A C 1
ATOM 662 O O . GLY A 1 97 ? 8.939 15.468 -17.599 1.00 63.91 97 GLY A O 1
ATOM 663 N N . GLU A 1 98 ? 8.133 13.378 -17.623 1.00 64.69 98 GLU A N 1
ATOM 664 C CA . GLU A 1 98 ? 7.147 13.605 -18.676 1.00 64.69 98 GLU A CA 1
ATOM 665 C C . GLU A 1 98 ? 6.069 14.536 -18.104 1.00 64.69 98 GLU A C 1
ATOM 667 O O . GLU A 1 98 ? 5.435 14.217 -17.090 1.00 64.69 98 GLU A O 1
ATOM 672 N N . LEU A 1 99 ? 5.865 15.697 -18.733 1.00 55.12 99 LEU A N 1
ATOM 673 C CA . LEU A 1 99 ? 4.664 16.489 -18.502 1.00 55.12 99 LEU A CA 1
ATOM 674 C C . LEU A 1 99 ? 3.496 15.569 -18.823 1.00 55.12 99 LEU A C 1
ATOM 676 O O . LEU A 1 99 ? 3.279 15.275 -19.994 1.00 55.12 99 LEU A O 1
ATOM 680 N N . GLN A 1 100 ? 2.799 15.081 -17.796 1.00 60.47 100 GLN A N 1
ATOM 681 C CA . GLN A 1 100 ? 1.621 14.242 -17.972 1.00 60.47 100 GLN A CA 1
ATOM 682 C C . GLN A 1 100 ? 0.712 14.974 -18.965 1.00 60.47 100 GLN A C 1
ATOM 684 O O . GLN A 1 100 ? 0.193 16.044 -18.620 1.00 60.47 100 GLN A O 1
ATOM 689 N N . PRO A 1 101 ? 0.536 14.471 -20.203 1.00 54.28 101 PRO A N 1
ATOM 690 C CA . PRO A 1 101 ? -0.463 15.047 -21.070 1.00 54.28 101 PRO A CA 1
ATOM 691 C C . PRO A 1 101 ? -1.768 14.863 -20.312 1.00 54.28 101 PRO A C 1
ATOM 693 O O . PRO A 1 101 ? -1.991 13.816 -19.700 1.00 54.28 101 PRO A O 1
ATOM 696 N N . LEU A 1 102 ? -2.596 15.899 -20.275 1.00 56.00 102 LEU A N 1
ATOM 697 C CA . LEU A 1 102 ? -3.900 15.872 -19.628 1.00 56.00 102 LEU A CA 1
ATOM 698 C C . LEU A 1 102 ? -4.816 14.870 -20.362 1.00 56.00 102 LEU A C 1
ATOM 700 O O . LEU A 1 102 ? -5.760 15.255 -21.046 1.00 56.00 102 LEU A O 1
ATOM 704 N N . HIS A 1 103 ? -4.553 13.569 -20.220 1.00 59.50 103 HIS A N 1
ATOM 705 C CA . HIS A 1 103 ? -5.225 12.444 -20.874 1.00 59.50 103 HIS A CA 1
ATOM 706 C C . HIS A 1 103 ? -6.672 12.243 -20.382 1.00 59.50 103 HIS A C 1
ATOM 708 O O . HIS A 1 103 ? -7.292 11.228 -20.684 1.00 59.50 103 HIS A O 1
ATOM 714 N N . GLY A 1 104 ? -7.218 13.208 -19.635 1.00 51.34 104 GLY A N 1
ATOM 715 C CA . GLY A 1 104 ? -8.596 13.225 -19.149 1.00 51.34 104 GLY A CA 1
ATOM 716 C C . GLY A 1 104 ? -9.332 14.555 -19.339 1.00 51.34 104 GLY A C 1
ATOM 717 O O . GLY A 1 104 ? -10.463 14.657 -18.890 1.00 51.34 104 GLY A O 1
ATOM 718 N N . LEU A 1 105 ? -8.730 15.565 -19.986 1.00 51.69 105 LEU A N 1
ATOM 719 C CA . LEU A 1 105 ? -9.390 16.857 -20.272 1.00 51.69 105 LEU A CA 1
ATOM 720 C C . LEU A 1 105 ? -9.841 17.001 -21.736 1.00 51.69 105 LEU A C 1
ATOM 722 O O . LEU A 1 105 ? -10.342 18.050 -22.130 1.00 51.69 105 LEU A O 1
ATOM 726 N N . VAL A 1 106 ? -9.708 15.934 -22.531 1.00 46.81 106 VAL A N 1
ATOM 727 C CA . VAL A 1 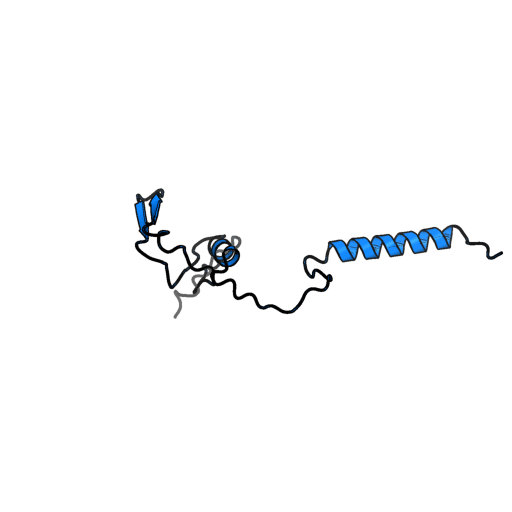106 ? -10.323 15.807 -23.859 1.00 46.81 106 VAL A CA 1
ATOM 728 C C . VAL A 1 106 ? -11.076 14.480 -23.931 1.00 46.81 106 VAL A C 1
ATOM 730 O O . VAL A 1 106 ? -10.610 13.516 -24.536 1.00 46.81 106 VAL A O 1
ATOM 733 N N . ARG A 1 107 ? -12.229 14.424 -23.266 1.00 43.22 107 ARG A N 1
ATOM 734 C CA . ARG A 1 107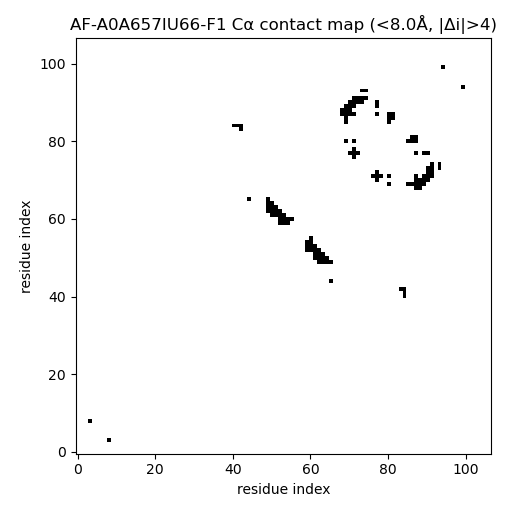 ? -13.399 13.642 -23.681 1.00 43.22 107 ARG A CA 1
ATOM 735 C C . ARG A 1 107 ? -14.648 14.188 -23.015 1.00 43.22 107 ARG A C 1
ATOM 737 O O . ARG A 1 107 ? -14.584 14.442 -21.796 1.00 43.22 107 ARG A O 1
#

Organism: NCBI:txid37923

Solvent-accessible surface area (backbone atoms only — not comparable to full-atom values): 7283 Å² total; per-residue (Å²): 132,87,82,77,51,69,68,58,57,54,53,53,52,52,53,53,54,52,54,53,56,54,54,68,70,55,82,80,76,84,90,64,95,72,78,96,65,87,70,75,67,75,74,69,75,61,96,76,66,52,66,42,75,46,79,53,100,93,49,75,50,72,42,71,58,88,79,92,74,47,70,14,71,61,92,56,46,43,60,55,38,45,75,66,66,40,80,56,82,43,65,49,88,82,75,85,84,62,78,76,71,70,87,74,82,80,122

Mean predicted aligned error: 17.85 Å

InterPro domains:
  IPR006311 Twin-arginine translocation pathway, signal sequence [PS51318] (1-41)
  IPR051313 Bacterial iron-siderophore binding [PTHR30532] (9-95)

pLDDT: mean 74.48, std 17.5, range [37.91, 97.31]